Protein AF-A0A7C3LTN9-F1 (afdb_monomer)

pLDDT: mean 82.57, std 14.35, range [36.0, 95.5]

Secondary structure (DSSP, 8-state):
-PPPP--HHHHHHHHHHHHHHHHHS-EEEEEETTEEEEEEE---HHHHHHHHHHHHHHHHHHHHHGGGGGGS-HHHHHHHHHHHHHHHHHHHHHHTT-B-TTSS-TT-SSSHHHHHHHHHHHHHHHHHHHHHHTTGGGGSPTT-------

Nearest PDB structures (foldseek):
  2lk4-assembly1_A  TM=5.199E-01  e=1.407E-01  Homo sapiens
  9bif-assembly3_M  TM=3.537E-01  e=1.846E-01  Borreliella burgdorferi B31
  1g5z-assembly1_A-2  TM=3.007E-01  e=1.195E-01  Borreliella burgdorferi
  5l0h-assembly1_A  TM=4.149E-01  e=5.789E-01  Homo sapiens
  8snb-assembly1_6Q  TM=3.269E-01  e=3.487E+00  Strongylocentrotus purpuratus

Mean predicted aligned error: 7.66 Å

Sequence (150 aa):
MTTPRDVTSPLESIIERWKSVTRQTPIVRKDLPGASAEWCFSPRKEDEKTLLGLVEEWDRLEDAILPELAGILPLKQAEFREIMRIIRHKLDLNGRNRHFVGYSGKNDPDGETGRAHFLASMERTAQHFMKLSLSIDTFKPPGGTGKTSP

Foldseek 3Di:
DDDQDQCLVLLVVLLVLLLVLLVVFAWDFDQDDVRHTFIWGDGDPVSLVSLVVSLVSLVVSCVVCLVLLPQFDPVLSVVLVVLSVVLSVLSVRNNPRHTLPPQDDPPPPRCVSSSVSSSVVNVVSSVVNNVSSVCSVVRGDPPPPDPPDD

Solvent-accessible surface area (backbone atoms only — not comparable to full-atom values): 8705 Å² total; per-residue (Å²): 135,82,74,81,78,81,56,56,67,65,47,50,53,49,50,54,52,48,50,54,49,57,74,68,38,46,66,43,79,42,75,47,96,95,42,82,76,38,44,22,35,51,49,50,74,69,46,33,54,51,39,51,53,46,48,56,53,46,50,57,51,49,66,62,47,56,68,72,46,75,63,35,43,67,71,57,39,51,53,52,53,51,53,52,50,51,52,53,48,57,53,50,32,48,52,65,54,33,63,56,78,86,42,50,60,102,84,44,93,76,34,59,62,17,49,51,47,50,52,52,51,50,52,52,52,50,52,49,50,47,57,50,61,80,40,49,77,78,40,37,65,92,75,80,68,75,80,76,76,131

Organism: NCBI:txid178606

Structure (mmCIF, N/CA/C/O backbone):
data_AF-A0A7C3LTN9-F1
#
_entry.id   AF-A0A7C3LTN9-F1
#
loop_
_atom_site.group_PDB
_atom_site.id
_atom_site.type_symbol
_atom_site.label_atom_id
_atom_site.label_alt_id
_atom_site.label_comp_id
_atom_site.label_asym_id
_atom_site.label_entity_id
_atom_site.label_seq_id
_atom_site.pdbx_PDB_ins_code
_atom_site.Cartn_x
_atom_site.Cartn_y
_atom_site.Cartn_z
_atom_site.occupancy
_atom_site.B_iso_or_equiv
_atom_site.auth_seq_id
_atom_site.auth_comp_id
_atom_site.auth_asym_id
_atom_site.auth_atom_id
_atom_site.pdbx_PDB_model_num
ATOM 1 N N . MET A 1 1 ? -9.897 -7.640 29.769 1.00 36.00 1 MET A N 1
ATOM 2 C CA . MET A 1 1 ? -9.526 -6.495 28.913 1.00 36.00 1 MET A CA 1
ATOM 3 C C . MET A 1 1 ? -8.394 -6.965 28.021 1.00 36.00 1 MET A C 1
ATOM 5 O O . MET A 1 1 ? -7.362 -7.351 28.550 1.00 36.00 1 MET A O 1
ATOM 9 N N . THR A 1 2 ? -8.615 -7.063 26.714 1.00 47.53 2 THR A N 1
ATOM 10 C CA . THR A 1 2 ? -7.556 -7.344 25.736 1.00 47.53 2 THR A CA 1
ATOM 11 C C . THR A 1 2 ? -6.851 -6.034 25.418 1.00 47.53 2 THR A C 1
ATOM 13 O O . THR A 1 2 ? -7.510 -5.080 25.011 1.00 47.53 2 THR A O 1
ATOM 16 N N . THR A 1 3 ? -5.543 -5.975 25.655 1.00 52.50 3 THR A N 1
ATOM 17 C CA . THR A 1 3 ? -4.690 -4.868 25.211 1.00 52.50 3 THR A CA 1
ATOM 18 C C . THR A 1 3 ? -4.860 -4.691 23.698 1.00 52.50 3 THR A C 1
ATOM 20 O O . THR A 1 3 ? -4.871 -5.716 23.008 1.00 52.50 3 THR A O 1
ATOM 23 N N . PRO A 1 4 ? -5.000 -3.455 23.177 1.00 60.44 4 PRO A N 1
ATOM 24 C CA . PRO A 1 4 ? -4.978 -3.207 21.738 1.00 60.44 4 PRO A CA 1
ATOM 25 C C . PRO A 1 4 ? -3.761 -3.883 21.127 1.00 60.44 4 PRO A C 1
ATOM 27 O O . PRO A 1 4 ? -2.654 -3.765 21.667 1.00 60.44 4 PRO A O 1
ATOM 30 N N . ARG A 1 5 ? -3.958 -4.644 20.052 1.00 69.56 5 ARG A N 1
ATOM 31 C CA . ARG A 1 5 ? -2.834 -5.315 19.411 1.00 69.56 5 ARG A CA 1
ATOM 32 C C . ARG A 1 5 ? -1.962 -4.248 18.762 1.00 69.56 5 ARG A C 1
ATOM 34 O O . ARG A 1 5 ? -2.449 -3.409 18.010 1.00 69.56 5 ARG A O 1
ATOM 41 N N . ASP A 1 6 ? -0.668 -4.271 19.061 1.00 78.75 6 ASP A N 1
ATOM 42 C CA . ASP A 1 6 ? 0.268 -3.378 18.392 1.00 78.75 6 ASP A CA 1
ATOM 43 C C . ASP A 1 6 ? 0.469 -3.848 16.946 1.00 78.75 6 ASP A C 1
ATOM 45 O O . ASP A 1 6 ? 1.069 -4.890 16.676 1.00 78.75 6 ASP A O 1
ATOM 49 N N . VAL A 1 7 ? -0.092 -3.081 16.016 1.00 83.44 7 VAL A N 1
ATOM 50 C CA . VAL A 1 7 ? -0.018 -3.326 14.569 1.00 83.44 7 VAL A CA 1
ATOM 51 C C . VAL A 1 7 ? 1.159 -2.601 13.922 1.00 83.44 7 VAL A C 1
ATOM 53 O O . VAL A 1 7 ? 1.399 -2.785 12.730 1.00 83.44 7 VAL A O 1
ATOM 56 N N . THR A 1 8 ? 1.894 -1.792 14.692 1.00 85.00 8 THR A N 1
ATOM 57 C CA . THR A 1 8 ? 2.957 -0.910 14.201 1.00 85.00 8 THR A CA 1
ATOM 58 C C . THR A 1 8 ? 4.079 -1.726 13.575 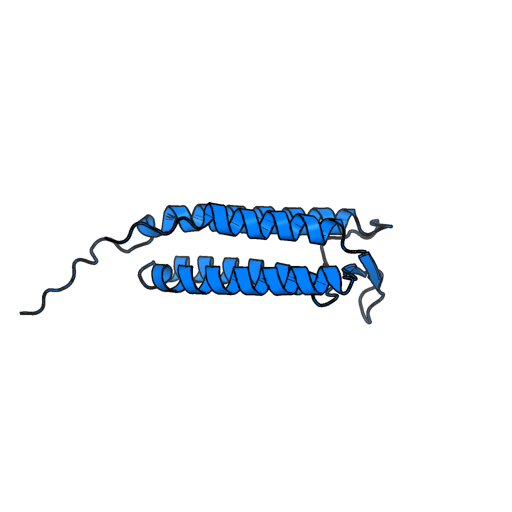1.00 85.00 8 THR A C 1
ATOM 60 O O . THR A 1 8 ? 4.331 -1.589 12.381 1.00 85.00 8 THR A O 1
ATOM 63 N N . SER A 1 9 ? 4.690 -2.652 14.323 1.00 88.69 9 SER A N 1
ATOM 64 C CA . SER A 1 9 ? 5.824 -3.432 13.807 1.00 88.69 9 SER A CA 1
ATOM 65 C C . SER A 1 9 ? 5.465 -4.337 12.615 1.00 88.69 9 SER A C 1
ATOM 67 O O . SER A 1 9 ? 6.223 -4.346 11.640 1.00 88.69 9 SER A O 1
ATOM 69 N N . PRO A 1 10 ? 4.331 -5.076 12.614 1.00 91.50 10 PRO A N 1
ATOM 70 C CA . PRO A 1 10 ? 3.906 -5.828 11.433 1.00 91.50 10 PRO A CA 1
ATOM 71 C C . PRO A 1 10 ? 3.674 -4.936 10.209 1.00 91.50 10 PRO A C 1
ATOM 73 O O . PRO A 1 10 ? 4.135 -5.270 9.117 1.00 91.50 10 PRO A O 1
ATOM 76 N N . LEU A 1 11 ? 3.007 -3.788 10.381 1.00 92.25 11 LEU A N 1
ATOM 77 C CA . LEU A 1 11 ? 2.769 -2.852 9.287 1.00 92.25 11 LEU A CA 1
ATOM 78 C C . LEU A 1 11 ? 4.085 -2.288 8.747 1.00 92.25 11 LEU A C 1
ATOM 80 O O . LEU A 1 11 ? 4.307 -2.338 7.543 1.00 92.25 11 LEU A O 1
ATOM 84 N N . GLU A 1 12 ? 4.970 -1.786 9.607 1.00 93.31 12 GLU A N 1
ATOM 85 C CA . GLU A 1 12 ? 6.277 -1.253 9.205 1.00 93.31 12 GLU A CA 1
ATOM 86 C C . GLU A 1 12 ? 7.083 -2.283 8.406 1.00 93.31 12 GLU A C 1
ATOM 88 O O . GLU A 1 12 ? 7.648 -1.946 7.366 1.00 93.31 12 GLU A O 1
ATOM 93 N N . SER A 1 13 ? 7.064 -3.552 8.827 1.00 94.56 13 SER A N 1
ATOM 94 C CA . SER A 1 13 ? 7.715 -4.641 8.093 1.00 94.56 13 SER A CA 1
ATOM 95 C C . SER A 1 13 ? 7.145 -4.817 6.680 1.00 94.56 13 SER A C 1
ATOM 97 O O . SER A 1 13 ? 7.911 -4.883 5.711 1.00 94.56 13 SER A O 1
ATOM 99 N N . ILE A 1 14 ? 5.812 -4.837 6.545 1.00 95.19 14 ILE A N 1
ATOM 100 C CA . ILE A 1 14 ? 5.130 -4.925 5.245 1.00 95.19 14 ILE A CA 1
ATOM 101 C C . ILE A 1 14 ? 5.502 -3.720 4.374 1.00 95.19 14 ILE A C 1
ATOM 103 O O . ILE A 1 14 ? 5.868 -3.896 3.211 1.00 95.19 14 ILE A O 1
ATOM 107 N N . ILE A 1 15 ? 5.453 -2.503 4.925 1.00 95.06 15 ILE A N 1
ATOM 108 C CA . ILE A 1 15 ? 5.726 -1.266 4.184 1.00 95.06 15 ILE A CA 1
ATOM 109 C C . ILE A 1 15 ? 7.183 -1.186 3.732 1.00 95.06 15 ILE A C 1
ATOM 111 O O . ILE A 1 15 ? 7.427 -0.861 2.572 1.00 95.06 15 ILE A O 1
ATOM 115 N N . GLU A 1 16 ? 8.158 -1.500 4.584 1.00 95.50 16 GLU A N 1
ATOM 116 C CA . GLU A 1 16 ? 9.575 -1.432 4.208 1.00 95.50 16 GLU A CA 1
ATOM 117 C C . GLU A 1 16 ? 9.939 -2.481 3.154 1.00 95.50 16 GLU A C 1
ATOM 119 O O . GLU A 1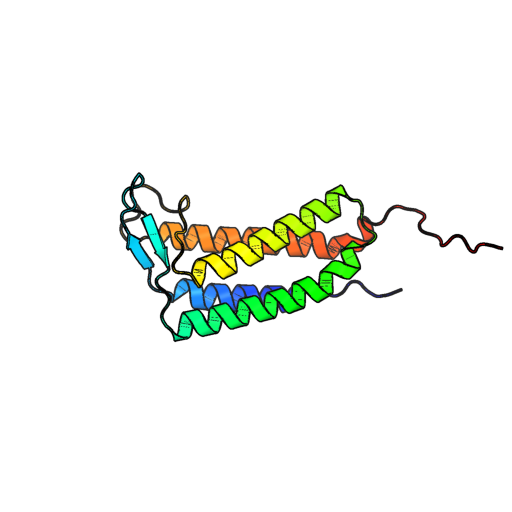 16 ? 10.628 -2.178 2.173 1.00 95.50 16 GLU A O 1
ATOM 124 N N . ARG A 1 17 ? 9.402 -3.701 3.272 1.00 95.31 17 ARG A N 1
ATOM 125 C CA . ARG A 1 17 ? 9.576 -4.730 2.237 1.00 95.31 17 ARG A CA 1
ATOM 126 C C . ARG A 1 17 ? 8.890 -4.346 0.934 1.00 95.31 17 ARG A C 1
ATOM 128 O O . ARG A 1 17 ? 9.498 -4.481 -0.128 1.00 95.31 17 ARG A O 1
ATOM 135 N N . TRP A 1 18 ? 7.669 -3.818 1.006 1.00 94.94 18 TRP A N 1
ATOM 136 C CA . TRP A 1 18 ? 6.958 -3.298 -0.157 1.00 94.94 18 TRP A CA 1
ATOM 137 C C . TRP A 1 18 ? 7.735 -2.160 -0.828 1.00 94.94 18 TRP A C 1
ATOM 139 O O . TRP A 1 18 ? 7.918 -2.178 -2.044 1.00 94.94 18 TRP A O 1
ATOM 149 N N . LYS A 1 19 ? 8.269 -1.199 -0.066 1.00 94.81 19 LYS A N 1
ATOM 150 C CA . LYS A 1 19 ? 9.110 -0.110 -0.591 1.00 94.81 19 LYS A CA 1
ATOM 151 C C . LYS A 1 19 ? 10.336 -0.658 -1.308 1.00 94.81 19 LYS A C 1
ATOM 153 O O . LYS A 1 19 ? 10.645 -0.194 -2.403 1.00 94.81 19 LYS A O 1
ATOM 158 N N . SER A 1 20 ? 11.013 -1.635 -0.706 1.00 95.38 20 SER A N 1
ATOM 159 C CA . SER A 1 20 ? 12.199 -2.269 -1.284 1.00 95.38 20 SER A CA 1
ATOM 160 C C . SER A 1 20 ? 11.897 -2.883 -2.653 1.00 95.38 20 SER A C 1
ATOM 162 O O . SER A 1 20 ? 12.526 -2.501 -3.642 1.00 95.38 20 SER A O 1
ATOM 164 N N . VAL A 1 21 ? 10.868 -3.738 -2.749 1.00 93.69 21 VAL A N 1
ATOM 165 C CA . VAL A 1 21 ? 10.486 -4.351 -4.034 1.00 93.69 21 VAL A CA 1
ATOM 166 C C . VAL A 1 21 ? 9.989 -3.302 -5.031 1.00 93.69 21 VAL A C 1
ATOM 168 O O . VAL A 1 21 ? 10.395 -3.323 -6.187 1.00 93.69 21 VAL A O 1
ATOM 171 N N . THR A 1 22 ? 9.201 -2.313 -4.596 1.00 91.69 22 THR A N 1
ATOM 172 C CA . THR A 1 22 ? 8.684 -1.239 -5.467 1.00 91.69 22 THR A CA 1
ATOM 173 C C . THR A 1 22 ? 9.805 -0.404 -6.081 1.00 91.69 22 THR A C 1
ATOM 175 O O . THR A 1 22 ? 9.732 -0.042 -7.251 1.00 91.69 22 THR A O 1
ATOM 178 N N . ARG A 1 23 ? 10.853 -0.088 -5.309 1.00 92.94 23 ARG A N 1
ATOM 179 C CA . ARG A 1 23 ? 12.005 0.689 -5.794 1.00 92.94 23 ARG A CA 1
ATOM 180 C C . ARG A 1 23 ? 12.80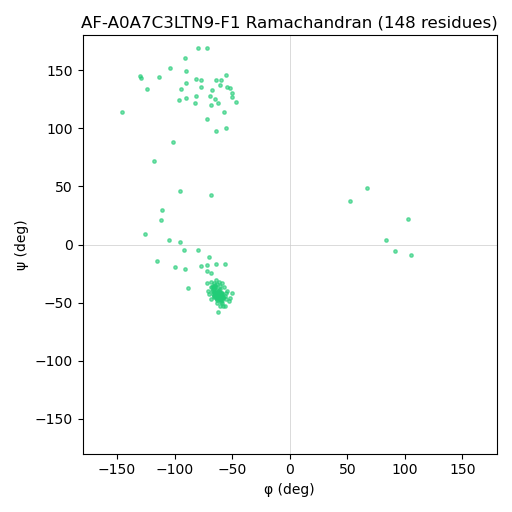4 -0.059 -6.854 1.00 92.94 23 ARG A C 1
ATOM 182 O O . ARG A 1 23 ? 13.357 0.587 -7.734 1.00 92.94 23 ARG A O 1
ATOM 189 N N . GLN A 1 24 ? 12.869 -1.383 -6.750 1.00 91.50 24 GLN A N 1
ATOM 190 C CA . GLN A 1 24 ? 13.624 -2.244 -7.663 1.00 91.50 24 GLN A CA 1
ATOM 191 C C . GLN A 1 24 ? 12.791 -2.734 -8.849 1.00 91.50 24 GLN A C 1
ATOM 193 O O . GLN A 1 24 ? 13.356 -3.126 -9.868 1.00 91.50 24 GLN A O 1
ATOM 198 N N . THR A 1 25 ? 11.465 -2.721 -8.715 1.00 91.06 25 THR A N 1
ATOM 199 C CA . THR A 1 25 ? 10.544 -3.138 -9.768 1.00 91.06 25 THR A CA 1
ATOM 200 C C . THR A 1 25 ? 10.725 -2.220 -10.977 1.00 91.06 25 THR A C 1
ATOM 202 O O . THR A 1 25 ? 10.545 -1.005 -10.840 1.00 91.06 25 THR A O 1
ATOM 205 N N . PRO A 1 26 ? 11.057 -2.769 -12.159 1.00 89.38 26 PRO A N 1
ATOM 206 C CA . PRO A 1 26 ? 11.156 -1.979 -13.375 1.00 89.38 26 PRO A CA 1
ATOM 207 C C . PRO A 1 26 ? 9.858 -1.228 -13.644 1.00 89.38 26 PRO A C 1
ATOM 209 O O . PRO A 1 26 ? 8.768 -1.743 -13.385 1.00 89.38 26 PRO A O 1
ATOM 212 N N . ILE A 1 27 ? 9.965 -0.034 -14.216 1.00 88.00 27 ILE A N 1
ATOM 213 C CA . ILE A 1 27 ? 8.807 0.687 -14.735 1.00 88.00 27 ILE A CA 1
ATOM 214 C C . ILE A 1 27 ? 8.895 0.801 -16.244 1.00 88.00 27 ILE A C 1
ATOM 216 O O . ILE A 1 27 ? 9.973 0.920 -16.822 1.00 88.00 27 ILE A O 1
ATOM 220 N N . VAL A 1 28 ? 7.736 0.719 -16.881 1.00 86.12 28 VAL A N 1
ATOM 221 C CA . VAL A 1 28 ? 7.602 0.790 -18.332 1.00 86.12 28 VAL A CA 1
ATOM 222 C C . VAL A 1 28 ? 6.532 1.801 -18.685 1.00 86.12 28 VAL A C 1
ATOM 224 O O . VAL A 1 28 ? 5.522 1.933 -17.988 1.00 86.12 28 VAL A O 1
ATOM 227 N N . ARG A 1 29 ? 6.753 2.502 -19.792 1.00 83.38 29 ARG A N 1
ATOM 228 C CA . ARG A 1 29 ? 5.748 3.373 -20.383 1.00 83.38 29 ARG A CA 1
ATOM 229 C C . ARG A 1 29 ? 4.795 2.532 -21.220 1.00 83.38 29 ARG A C 1
ATOM 231 O O . ARG A 1 29 ? 5.237 1.771 -22.081 1.00 83.38 29 ARG A O 1
ATOM 238 N N . LYS A 1 30 ? 3.499 2.675 -20.974 1.00 78.06 30 LYS A N 1
ATOM 239 C CA . LYS A 1 30 ? 2.431 2.087 -21.780 1.00 78.06 30 LYS A CA 1
ATOM 240 C C . LYS A 1 30 ? 1.501 3.189 -22.255 1.00 78.06 30 LYS A C 1
ATOM 242 O O . LYS A 1 30 ? 1.080 4.042 -21.479 1.00 78.06 30 LYS A O 1
ATOM 247 N N . ASP A 1 31 ? 1.165 3.144 -23.534 1.00 73.06 31 ASP A N 1
ATOM 248 C CA . ASP A 1 31 ? 0.112 3.984 -24.085 1.00 73.06 31 ASP A CA 1
ATOM 249 C C . ASP A 1 31 ? -1.218 3.236 -23.971 1.00 73.06 31 ASP A C 1
ATOM 251 O O . ASP A 1 31 ? -1.331 2.086 -24.407 1.00 73.06 31 ASP A O 1
ATOM 255 N N . LEU A 1 32 ? -2.218 3.871 -23.355 1.00 64.44 32 LEU A N 1
ATOM 256 C CA . LEU A 1 32 ? -3.570 3.332 -23.268 1.00 64.44 32 LEU A CA 1
ATOM 257 C C . LEU A 1 32 ? -4.520 4.041 -24.236 1.00 64.44 32 LEU A C 1
ATOM 259 O O . LEU A 1 32 ? -4.370 5.235 -24.512 1.00 64.44 32 LEU A O 1
ATOM 263 N N . PRO A 1 33 ? -5.579 3.349 -24.695 1.00 66.00 33 PRO A N 1
ATOM 264 C CA . PRO A 1 33 ? -6.694 4.005 -25.362 1.00 66.00 33 PRO A CA 1
ATOM 265 C C . PRO A 1 33 ? -7.309 5.076 -24.445 1.00 66.00 33 PRO A C 1
ATOM 267 O O . PRO A 1 33 ? -7.866 4.759 -23.398 1.00 66.00 33 PRO A O 1
ATOM 270 N N . GLY A 1 34 ? -7.200 6.348 -24.834 1.00 69.62 34 GLY A N 1
ATOM 271 C CA . GLY A 1 34 ? -7.738 7.485 -24.074 1.00 69.62 34 GLY A CA 1
ATOM 272 C C . GLY A 1 34 ? -6.773 8.134 -23.074 1.00 69.62 34 GLY A C 1
ATOM 273 O O . GLY A 1 34 ? -7.112 9.186 -22.535 1.00 69.62 34 GLY A O 1
ATOM 274 N N . ALA A 1 35 ? -5.571 7.583 -22.871 1.00 62.84 35 ALA A N 1
ATOM 275 C CA . ALA A 1 35 ? -4.533 8.187 -22.038 1.00 62.84 35 ALA A CA 1
ATOM 276 C C . ALA A 1 35 ? -3.131 7.898 -22.601 1.00 62.84 35 ALA A C 1
ATOM 278 O O . ALA A 1 35 ? -2.668 6.759 -22.650 1.00 62.84 35 ALA A O 1
ATOM 279 N N . SER A 1 36 ? -2.444 8.948 -23.053 1.00 61.19 36 SER A N 1
ATOM 280 C CA . SER A 1 36 ? -1.072 8.841 -23.559 1.00 61.19 36 SER A CA 1
ATOM 281 C C . SER A 1 36 ? -0.061 8.833 -22.412 1.00 61.19 36 SER A C 1
ATOM 283 O O . SER A 1 36 ? -0.193 9.660 -21.508 1.00 61.19 36 SER A O 1
ATOM 285 N N . ALA A 1 37 ? 1.007 8.036 -22.536 1.00 66.56 37 ALA A N 1
ATOM 286 C CA . ALA A 1 37 ? 2.199 8.104 -21.685 1.00 66.56 37 ALA A CA 1
ATOM 287 C C . ALA A 1 37 ? 2.017 7.708 -20.207 1.00 66.56 37 ALA A C 1
ATOM 289 O O . ALA A 1 37 ? 2.474 8.425 -19.317 1.00 66.56 37 ALA A O 1
ATOM 290 N N . GLU A 1 38 ? 1.387 6.568 -19.927 1.00 75.88 38 GLU A N 1
ATOM 291 C CA . GLU A 1 38 ? 1.218 6.105 -18.548 1.00 75.88 38 GLU A CA 1
ATOM 292 C C . GLU A 1 38 ? 2.380 5.220 -18.088 1.00 75.88 38 GLU A C 1
ATOM 294 O O . GLU A 1 38 ? 2.869 4.358 -18.821 1.00 75.88 38 GLU A O 1
ATOM 299 N N . TRP A 1 39 ? 2.816 5.417 -16.845 1.00 81.56 39 TRP A N 1
ATOM 300 C CA . TRP A 1 39 ? 3.861 4.608 -16.228 1.00 81.56 39 TRP A CA 1
ATOM 301 C C . TRP A 1 39 ? 3.269 3.467 -15.408 1.00 81.56 39 TRP A C 1
ATOM 303 O O . TRP A 1 39 ? 2.332 3.636 -14.619 1.00 81.56 39 TRP A O 1
ATOM 313 N N . CYS A 1 40 ? 3.838 2.285 -15.611 1.00 85.00 40 CYS A N 1
ATOM 314 C CA . CYS A 1 40 ? 3.367 1.040 -15.023 1.00 85.00 40 CYS A CA 1
ATOM 315 C C . CYS A 1 40 ? 4.523 0.322 -14.354 1.00 85.00 40 CYS A C 1
ATOM 317 O O . CYS A 1 40 ? 5.624 0.285 -14.904 1.00 85.00 40 CYS A O 1
ATOM 319 N N . PHE A 1 41 ? 4.257 -0.320 -13.221 1.00 87.62 41 PHE A N 1
ATOM 320 C CA . PHE A 1 41 ? 5.176 -1.322 -12.696 1.00 87.62 41 PHE A CA 1
ATOM 321 C C . PHE A 1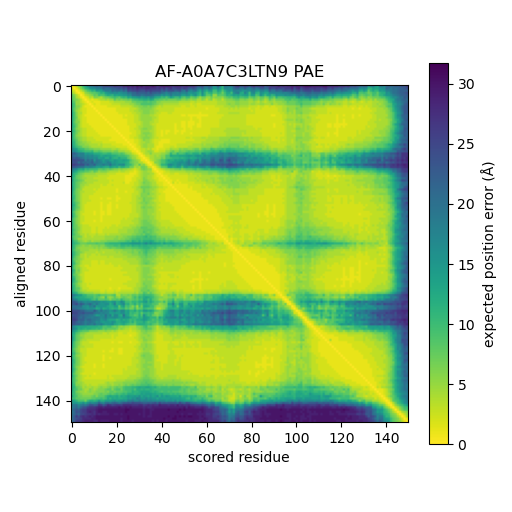 41 ? 5.199 -2.530 -13.630 1.00 87.62 41 PHE A C 1
ATOM 323 O O . PHE A 1 41 ? 4.153 -3.028 -14.024 1.00 87.62 41 PHE A O 1
ATOM 330 N N . SER A 1 42 ? 6.384 -3.018 -13.965 1.00 88.56 42 SER A N 1
ATOM 331 C CA . SER A 1 42 ? 6.601 -4.243 -14.728 1.00 88.56 42 SER A CA 1
ATOM 332 C C . SER A 1 42 ? 7.375 -5.234 -13.856 1.00 88.56 42 SER A C 1
ATOM 334 O O . SER A 1 42 ? 8.571 -5.435 -14.086 1.00 88.56 42 SER A O 1
ATOM 336 N N . PRO A 1 43 ? 6.726 -5.809 -12.826 1.00 89.81 43 PRO A N 1
ATOM 337 C CA . PRO A 1 43 ? 7.379 -6.725 -11.900 1.00 89.81 43 PRO A CA 1
ATOM 338 C C . PRO A 1 43 ? 7.934 -7.945 -12.635 1.00 89.81 43 PRO A C 1
ATOM 340 O O . PRO A 1 43 ? 7.335 -8.465 -13.576 1.00 89.81 43 PRO A O 1
ATOM 343 N N . ARG A 1 44 ? 9.107 -8.398 -12.199 1.00 91.62 44 ARG A N 1
ATOM 344 C CA . ARG A 1 44 ? 9.668 -9.694 -12.587 1.00 91.62 44 ARG A CA 1
ATOM 345 C C . ARG A 1 44 ? 9.004 -10.789 -11.751 1.00 91.62 44 ARG A C 1
ATOM 347 O O . ARG A 1 44 ? 8.358 -10.500 -10.745 1.00 91.62 44 ARG A O 1
ATOM 354 N N . LYS A 1 45 ? 9.204 -12.060 -12.103 1.00 90.62 45 LYS A N 1
ATOM 355 C CA . LYS A 1 45 ? 8.591 -13.191 -11.374 1.00 90.62 45 LYS A CA 1
ATOM 356 C C . LYS A 1 45 ? 8.947 -13.202 -9.882 1.00 90.62 45 LYS A C 1
ATOM 358 O O . LYS A 1 45 ? 8.127 -13.568 -9.043 1.00 90.62 45 LYS A O 1
ATOM 363 N N . GLU A 1 46 ? 10.170 -12.812 -9.538 1.00 91.50 46 GLU A N 1
ATOM 364 C CA . GLU A 1 46 ? 10.626 -12.679 -8.155 1.00 91.50 46 GLU A CA 1
ATOM 365 C C . GLU A 1 46 ? 9.944 -11.523 -7.407 1.00 91.50 46 GLU A C 1
ATOM 367 O O . GLU A 1 46 ? 9.611 -11.667 -6.225 1.00 91.50 46 GLU A O 1
ATOM 372 N N . ASP A 1 47 ? 9.677 -10.413 -8.100 1.00 91.25 47 ASP A N 1
ATOM 373 C CA . ASP A 1 47 ? 8.955 -9.269 -7.547 1.00 91.25 47 ASP A CA 1
ATOM 374 C C . ASP A 1 47 ? 7.493 -9.668 -7.303 1.00 91.25 47 ASP A C 1
ATOM 376 O O . ASP A 1 47 ? 6.982 -9.476 -6.203 1.00 91.25 47 ASP A O 1
ATOM 380 N N . GLU A 1 48 ? 6.844 -10.312 -8.282 1.00 91.38 48 GLU A N 1
ATOM 381 C CA . GLU A 1 48 ? 5.470 -10.828 -8.179 1.00 91.38 48 GLU A CA 1
ATOM 382 C C . GLU A 1 48 ? 5.305 -11.780 -6.991 1.00 91.38 48 GLU A C 1
ATOM 384 O O . GLU A 1 48 ? 4.377 -11.625 -6.197 1.00 91.38 48 GLU A O 1
ATOM 389 N N . LYS A 1 49 ? 6.231 -12.733 -6.820 1.00 91.56 49 LYS A N 1
ATOM 390 C CA . LYS A 1 49 ? 6.220 -13.661 -5.681 1.00 91.56 49 LYS A CA 1
ATOM 391 C C . LYS A 1 49 ? 6.338 -12.922 -4.348 1.00 91.56 49 LYS A C 1
ATOM 393 O O . LYS A 1 49 ? 5.642 -13.256 -3.392 1.00 91.56 49 LYS A O 1
ATOM 398 N N . THR A 1 50 ? 7.219 -11.926 -4.281 1.00 92.69 50 THR A N 1
ATOM 399 C CA . THR A 1 50 ? 7.407 -11.111 -3.074 1.00 92.69 50 THR A CA 1
ATOM 400 C C . THR A 1 50 ? 6.148 -10.308 -2.758 1.00 92.69 50 THR A C 1
ATOM 402 O O . THR A 1 50 ? 5.705 -10.282 -1.613 1.00 92.69 50 THR A O 1
ATOM 405 N N . LEU A 1 51 ? 5.547 -9.690 -3.775 1.00 92.31 51 LEU A N 1
ATOM 406 C CA . LEU A 1 51 ? 4.325 -8.898 -3.660 1.00 92.31 51 LEU A CA 1
ATOM 407 C C . LEU A 1 51 ? 3.129 -9.754 -3.238 1.00 92.31 51 LEU A C 1
ATOM 409 O O . LEU A 1 51 ? 2.366 -9.327 -2.377 1.00 92.31 51 LEU A O 1
ATOM 413 N N . LEU A 1 52 ? 3.006 -10.975 -3.763 1.00 92.75 52 LEU A N 1
ATOM 414 C CA . LEU A 1 52 ? 1.985 -11.927 -3.327 1.00 92.75 52 LEU A CA 1
ATOM 415 C C . LEU A 1 52 ? 2.131 -12.257 -1.835 1.00 92.75 52 LEU A C 1
ATOM 417 O O . LEU A 1 52 ? 1.159 -12.162 -1.093 1.00 92.75 52 LEU A O 1
ATOM 421 N N . GLY A 1 53 ? 3.353 -12.554 -1.379 1.00 93.81 53 GLY A N 1
ATOM 422 C CA . GLY A 1 53 ? 3.614 -12.806 0.041 1.00 93.81 53 GLY A CA 1
ATOM 423 C C . GLY A 1 53 ? 3.277 -11.606 0.936 1.00 93.81 53 GLY A C 1
ATOM 424 O O . GLY A 1 53 ? 2.761 -11.782 2.036 1.00 93.81 53 GLY A O 1
ATOM 425 N N . LEU A 1 54 ? 3.501 -10.377 0.458 1.00 95.06 54 LEU A N 1
ATOM 426 C CA . LEU A 1 54 ? 3.111 -9.161 1.182 1.00 95.06 54 LEU A CA 1
ATOM 427 C C . LEU A 1 54 ? 1.590 -8.995 1.277 1.00 95.06 54 LEU A C 1
ATOM 429 O O . LEU A 1 54 ? 1.103 -8.548 2.312 1.00 95.06 54 LEU A O 1
ATOM 433 N N . VAL A 1 55 ? 0.838 -9.370 0.237 1.00 94.25 55 VAL A N 1
ATOM 434 C CA . VAL A 1 55 ? -0.633 -9.386 0.289 1.00 94.25 55 VAL A CA 1
ATOM 435 C C . VAL A 1 55 ? -1.124 -10.427 1.299 1.00 94.25 55 VAL A C 1
ATOM 437 O O . VAL A 1 55 ? -1.989 -10.119 2.105 1.00 94.25 55 VAL A O 1
ATOM 440 N N . GLU A 1 56 ? -0.531 -11.619 1.348 1.00 94.88 56 GLU A N 1
ATOM 441 C CA . GLU A 1 56 ? -0.887 -12.641 2.349 1.00 94.88 56 GLU A CA 1
ATOM 442 C C . GLU A 1 56 ? -0.553 -12.214 3.793 1.00 94.88 56 GLU A C 1
ATOM 444 O O . GLU A 1 56 ? -1.260 -12.542 4.748 1.00 94.88 56 GLU A O 1
ATOM 449 N N . GLU A 1 57 ? 0.557 -11.502 3.996 1.00 95.38 57 GLU A N 1
ATOM 450 C CA . GLU A 1 57 ? 0.894 -10.894 5.289 1.00 95.38 57 GLU A CA 1
ATOM 451 C C . GLU A 1 57 ? -0.088 -9.787 5.675 1.00 95.38 57 GLU A C 1
ATOM 453 O O . GLU A 1 57 ? -0.514 -9.727 6.829 1.00 95.38 57 GLU A O 1
ATOM 458 N N . TRP A 1 58 ? -0.485 -8.962 4.707 1.00 95.38 58 TRP A N 1
ATOM 459 C CA . TRP A 1 58 ? -1.514 -7.951 4.896 1.00 95.38 58 TRP A CA 1
ATOM 460 C C . TRP A 1 58 ? -2.867 -8.567 5.264 1.00 95.38 58 TRP A C 1
ATOM 462 O O . TRP A 1 58 ? -3.490 -8.110 6.215 1.00 95.38 58 TRP A O 1
ATOM 472 N N . ASP A 1 59 ? -3.285 -9.637 4.588 1.00 94.94 59 ASP A N 1
ATOM 473 C CA . ASP A 1 59 ? -4.556 -10.322 4.850 1.00 94.94 59 ASP A CA 1
ATOM 474 C C . ASP A 1 59 ? -4.613 -10.858 6.285 1.00 94.94 59 ASP A C 1
ATOM 476 O O . ASP A 1 59 ? -5.595 -10.657 6.995 1.00 94.94 59 ASP A O 1
ATOM 480 N N . ARG A 1 60 ? -3.508 -11.437 6.774 1.00 94.06 60 ARG A N 1
ATOM 481 C CA . ARG A 1 60 ? -3.393 -11.875 8.176 1.00 94.06 60 ARG A CA 1
ATOM 482 C C . ARG A 1 60 ? -3.463 -10.717 9.170 1.00 94.06 60 ARG A C 1
ATOM 484 O O . ARG A 1 60 ? -3.998 -10.886 10.267 1.00 94.06 60 ARG A O 1
ATOM 491 N N . LEU A 1 61 ? -2.896 -9.563 8.820 1.00 92.88 61 LEU A N 1
ATOM 492 C CA . LEU A 1 61 ? -2.970 -8.362 9.649 1.00 92.8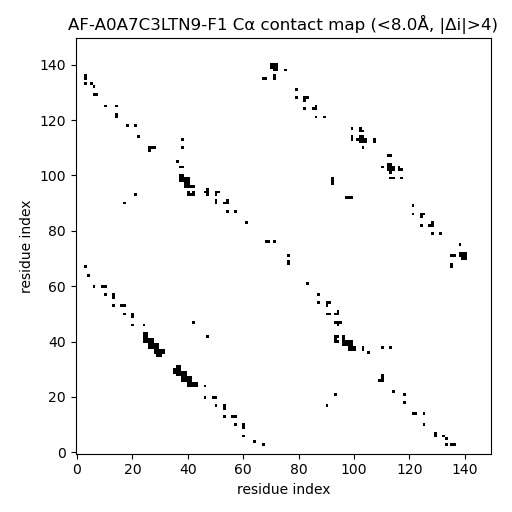8 61 LEU A CA 1
ATOM 493 C C . LEU A 1 61 ? -4.396 -7.789 9.660 1.00 92.88 61 LEU A C 1
ATOM 495 O O . LEU A 1 61 ? -4.900 -7.433 10.721 1.00 92.88 61 LEU A O 1
ATOM 499 N N . GLU A 1 62 ? -5.062 -7.750 8.508 1.00 92.94 62 GLU A N 1
ATOM 500 C CA . GLU A 1 62 ? -6.455 -7.322 8.367 1.00 92.94 62 GLU A CA 1
ATOM 501 C C . GLU A 1 62 ? -7.390 -8.213 9.202 1.00 92.94 62 GLU A C 1
ATOM 503 O O . GLU A 1 62 ? -8.130 -7.700 10.044 1.00 92.94 62 GLU A O 1
ATOM 508 N N . ASP A 1 63 ? -7.277 -9.538 9.082 1.00 91.88 63 ASP A N 1
ATOM 509 C CA . ASP A 1 63 ? -8.049 -10.508 9.872 1.00 91.88 63 ASP A CA 1
ATOM 510 C C . ASP A 1 63 ? -7.834 -10.354 11.385 1.00 91.88 63 ASP A C 1
ATOM 512 O O . ASP A 1 63 ? -8.751 -10.573 12.181 1.00 91.88 63 ASP A O 1
ATOM 516 N N . ALA A 1 64 ? -6.631 -9.950 11.801 1.00 88.69 64 ALA A N 1
ATOM 517 C CA . ALA A 1 64 ? -6.327 -9.681 13.201 1.00 88.69 64 ALA A CA 1
ATOM 518 C C . ALA A 1 64 ? -6.982 -8.392 13.723 1.00 88.69 64 ALA A C 1
ATOM 520 O O . ALA A 1 64 ? -7.341 -8.336 14.898 1.00 88.69 64 ALA A O 1
ATOM 521 N N . ILE A 1 65 ? -7.133 -7.370 12.876 1.00 87.88 65 ILE A N 1
ATOM 522 C CA . ILE A 1 65 ? -7.615 -6.034 13.260 1.00 87.88 65 ILE A CA 1
ATOM 523 C C . ILE A 1 65 ? -9.136 -5.941 13.184 1.00 87.88 65 ILE A C 1
ATOM 525 O O . ILE A 1 65 ? -9.762 -5.301 14.030 1.00 87.88 65 ILE A O 1
ATOM 529 N N . LEU A 1 66 ? -9.754 -6.585 12.192 1.00 88.94 66 LEU A N 1
ATOM 530 C CA . LEU A 1 66 ? -11.197 -6.517 11.951 1.00 88.94 66 LEU A CA 1
ATOM 531 C C . LEU A 1 66 ? -12.064 -6.791 13.200 1.00 88.94 66 LEU A C 1
ATOM 533 O O . LEU A 1 66 ? -13.028 -6.042 13.401 1.00 88.94 66 LEU A O 1
ATOM 537 N N . PRO A 1 67 ? -11.750 -7.778 14.066 1.00 88.44 67 PRO A N 1
ATOM 538 C CA . PRO A 1 67 ? -12.493 -8.003 15.305 1.00 88.44 67 PRO A CA 1
ATOM 539 C C . PRO A 1 67 ? -12.420 -6.831 16.294 1.00 88.44 67 PRO A C 1
ATOM 541 O O . PRO A 1 67 ? -13.403 -6.545 16.976 1.00 88.44 67 PRO A O 1
ATOM 544 N N . GLU A 1 68 ? -11.296 -6.111 16.359 1.00 85.56 68 GLU A N 1
ATOM 545 C CA . GLU A 1 68 ? -11.119 -4.961 17.262 1.00 85.56 68 GLU A CA 1
ATOM 546 C C . GLU A 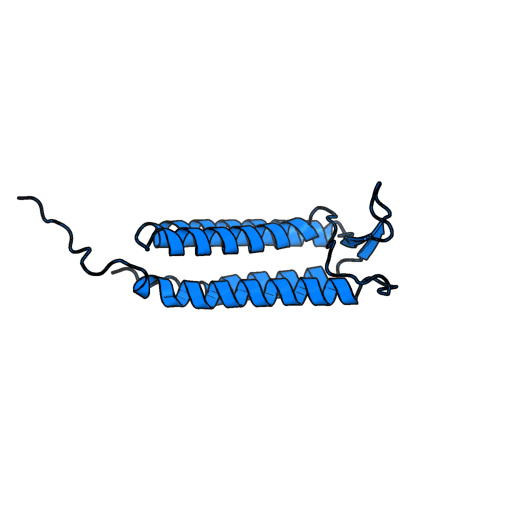1 68 ? -12.006 -3.774 16.857 1.00 85.56 68 GLU A C 1
ATOM 548 O O . GLU A 1 68 ? -12.421 -2.971 17.697 1.00 85.56 68 GLU A O 1
ATOM 553 N N . LEU A 1 69 ? -12.383 -3.712 15.577 1.00 86.31 69 LEU A N 1
ATOM 554 C CA . LEU A 1 69 ? -13.285 -2.697 15.041 1.00 86.31 69 LEU A CA 1
ATOM 555 C C . LEU A 1 69 ? -14.769 -2.991 15.324 1.00 86.31 69 LEU A C 1
ATOM 557 O O . LEU A 1 69 ? -15.618 -2.174 14.971 1.00 86.31 69 LEU A O 1
ATOM 561 N N . ALA A 1 70 ? -15.130 -4.138 15.911 1.00 83.69 70 ALA A N 1
ATOM 562 C CA . ALA A 1 70 ? -16.532 -4.531 16.106 1.00 83.69 70 ALA A CA 1
ATOM 563 C C . ALA A 1 70 ? -17.286 -3.685 17.157 1.00 83.69 70 ALA A C 1
ATOM 565 O O . ALA A 1 70 ? -18.508 -3.768 17.245 1.00 83.69 70 ALA A O 1
ATOM 566 N N . GLY A 1 71 ? -16.580 -2.857 17.936 1.00 80.56 71 GLY A N 1
ATOM 567 C CA . GLY A 1 71 ? -17.160 -2.032 19.004 1.00 80.56 71 GLY A CA 1
ATOM 568 C C . GLY A 1 71 ? -16.853 -0.537 18.916 1.00 80.56 71 GLY A C 1
ATOM 569 O O . GLY A 1 71 ? -17.131 0.184 19.873 1.00 80.56 71 GLY A O 1
ATOM 570 N N . ILE A 1 72 ? -16.257 -0.064 17.819 1.00 88.00 72 ILE A N 1
ATOM 571 C CA . ILE A 1 72 ? -15.955 1.363 17.629 1.00 88.00 72 ILE A CA 1
ATOM 572 C C . ILE A 1 72 ? -17.108 2.091 16.930 1.00 88.00 72 ILE A C 1
ATOM 574 O O . ILE A 1 72 ? -17.945 1.475 16.271 1.00 88.00 72 ILE A O 1
ATOM 578 N N . LEU A 1 73 ? -17.141 3.421 17.052 1.00 88.00 73 LEU A N 1
ATOM 579 C CA . LEU A 1 73 ? -18.126 4.267 16.373 1.00 88.00 73 LEU A CA 1
ATOM 580 C C . LEU A 1 73 ? -18.183 3.967 14.855 1.00 88.00 73 LEU A C 1
ATOM 582 O O . LEU A 1 73 ? -17.126 3.925 14.216 1.00 88.00 73 LEU A O 1
ATOM 586 N N . PRO A 1 74 ? -19.380 3.844 14.240 1.00 89.31 74 PRO A N 1
ATOM 587 C CA . PRO A 1 74 ? -19.523 3.414 12.843 1.00 89.31 74 PRO A CA 1
ATOM 588 C C . PRO A 1 74 ? -18.718 4.236 11.830 1.00 89.31 74 PRO A C 1
ATOM 590 O O . PRO A 1 74 ? -18.103 3.681 10.923 1.00 89.31 74 PRO A O 1
ATOM 593 N N . LEU A 1 75 ? -18.663 5.560 12.005 1.00 89.38 75 LEU A N 1
ATOM 594 C CA . LEU A 1 75 ? -17.887 6.436 11.123 1.00 89.38 75 LEU A CA 1
ATOM 595 C C . LEU A 1 75 ? -16.387 6.117 11.179 1.00 89.38 75 LEU A C 1
ATOM 597 O O . LEU A 1 75 ? -15.715 6.098 10.151 1.00 89.38 75 LEU A O 1
ATOM 601 N N . LYS A 1 76 ? -15.870 5.825 12.376 1.00 89.06 76 LYS A N 1
ATOM 602 C CA . LYS A 1 76 ? -14.469 5.442 12.560 1.00 89.06 76 LYS A CA 1
ATOM 603 C C . LYS A 1 76 ? -14.208 4.056 11.997 1.00 89.06 76 LYS A C 1
ATOM 605 O O . LYS A 1 76 ? -13.216 3.869 11.306 1.00 89.06 76 LYS A O 1
ATOM 610 N N . GLN A 1 77 ? -15.134 3.120 12.181 1.00 90.88 77 GLN A N 1
ATOM 611 C CA . GLN A 1 77 ? -15.057 1.810 11.539 1.00 90.88 77 GLN A CA 1
ATOM 612 C C . GLN A 1 77 ? -14.956 1.909 10.012 1.00 90.88 77 GLN A C 1
ATOM 614 O O . GLN A 1 77 ? -14.131 1.221 9.411 1.00 90.88 77 GLN A O 1
ATOM 619 N N . ALA A 1 78 ? -15.759 2.773 9.389 1.00 91.38 78 ALA A N 1
ATOM 620 C CA . ALA A 1 78 ? -15.699 3.010 7.950 1.00 91.38 78 ALA A CA 1
ATOM 621 C C . ALA A 1 78 ? -14.350 3.615 7.523 1.00 91.38 78 ALA A C 1
ATOM 623 O O . ALA A 1 78 ? -13.755 3.138 6.560 1.00 91.38 78 ALA A O 1
ATOM 624 N N . GLU A 1 79 ? -13.836 4.600 8.269 1.00 92.75 79 GLU A N 1
ATOM 625 C CA . GLU A 1 79 ? -12.520 5.209 8.022 1.00 92.75 79 GLU A CA 1
ATOM 626 C C . GLU A 1 79 ? -11.389 4.164 8.063 1.00 92.75 79 GLU A C 1
ATOM 628 O O . GLU A 1 79 ? -10.569 4.098 7.148 1.00 92.75 79 GLU A O 1
ATOM 633 N N . PHE A 1 80 ? -11.386 3.288 9.074 1.00 92.69 80 PHE A N 1
ATOM 634 C CA . PHE A 1 80 ? -10.424 2.187 9.183 1.00 92.69 80 PHE A CA 1
ATOM 635 C C . PHE A 1 80 ? -10.478 1.243 7.985 1.00 92.69 80 PHE A C 1
ATOM 637 O O . PHE A 1 80 ? -9.448 0.941 7.383 1.00 92.69 80 PHE A O 1
ATOM 644 N N . ARG A 1 81 ? -11.682 0.777 7.635 1.00 93.31 81 ARG A N 1
ATOM 645 C CA . ARG A 1 81 ? -11.886 -0.146 6.511 1.00 93.31 81 ARG A CA 1
ATOM 646 C C . ARG A 1 81 ? -11.441 0.467 5.193 1.00 93.31 81 ARG A C 1
ATOM 648 O O . ARG A 1 81 ? -10.833 -0.222 4.381 1.00 93.31 81 ARG A O 1
ATOM 655 N N . GLU A 1 82 ? -11.691 1.756 4.998 1.00 95.38 82 GLU A N 1
ATOM 656 C CA . GLU A 1 82 ? -11.274 2.449 3.785 1.00 95.38 82 GLU A CA 1
ATOM 657 C C . GLU A 1 82 ? -9.749 2.555 3.682 1.00 95.38 82 GLU A C 1
ATOM 659 O O . GLU A 1 82 ? -9.176 2.281 2.629 1.00 95.38 82 GLU A O 1
ATOM 664 N N . ILE A 1 83 ? -9.063 2.867 4.781 1.00 94.94 83 ILE A N 1
ATOM 665 C CA . ILE A 1 83 ? -7.596 2.915 4.792 1.00 94.94 83 ILE A CA 1
ATOM 666 C C . ILE A 1 83 ? -6.994 1.530 4.553 1.00 94.94 83 ILE A C 1
ATOM 668 O O . ILE A 1 83 ? -6.063 1.408 3.753 1.00 94.94 83 ILE A O 1
ATOM 672 N N . MET A 1 84 ? -7.553 0.485 5.173 1.00 94.50 84 MET A N 1
ATOM 673 C CA . MET A 1 84 ? -7.139 -0.899 4.920 1.00 94.50 84 MET A CA 1
ATOM 674 C C . MET A 1 84 ? -7.309 -1.274 3.443 1.00 94.50 84 MET A C 1
ATOM 676 O O . MET A 1 84 ? -6.382 -1.789 2.815 1.00 94.50 84 MET A O 1
ATOM 680 N N . ARG A 1 85 ? -8.450 -0.913 2.846 1.00 95.19 85 ARG A N 1
ATOM 681 C CA . ARG A 1 85 ? -8.723 -1.113 1.418 1.00 95.19 85 ARG A CA 1
ATOM 682 C C . ARG A 1 85 ? -7.714 -0.383 0.528 1.00 95.19 85 ARG A C 1
ATOM 684 O O . ARG A 1 85 ? -7.271 -0.950 -0.470 1.00 95.19 85 ARG A O 1
ATOM 691 N N . ILE A 1 86 ? -7.339 0.855 0.864 1.00 93.62 86 ILE A N 1
ATOM 692 C CA . ILE A 1 86 ? -6.347 1.639 0.108 1.00 93.62 86 ILE A CA 1
ATOM 693 C C . ILE A 1 86 ? -4.960 0.990 0.183 1.00 93.62 86 ILE A C 1
ATOM 695 O O . ILE A 1 86 ? -4.288 0.895 -0.846 1.00 93.62 86 ILE A O 1
ATOM 699 N N . ILE A 1 87 ? -4.534 0.533 1.365 1.00 93.62 87 ILE A N 1
ATOM 700 C CA . ILE A 1 87 ? -3.253 -0.169 1.547 1.00 93.62 87 ILE A CA 1
ATOM 701 C C . ILE A 1 87 ? -3.230 -1.440 0.698 1.00 93.62 87 ILE A C 1
ATOM 703 O O . ILE A 1 87 ? -2.344 -1.584 -0.146 1.00 93.62 87 ILE A O 1
ATOM 707 N N . ARG A 1 88 ? -4.247 -2.301 0.838 1.00 93.75 88 ARG A N 1
ATOM 708 C CA . ARG A 1 88 ? -4.397 -3.518 0.029 1.00 93.75 88 ARG A CA 1
ATOM 709 C C . ARG A 1 88 ? -4.318 -3.216 -1.463 1.00 93.75 88 ARG A C 1
ATOM 711 O O . ARG A 1 88 ? -3.559 -3.843 -2.194 1.00 93.75 88 ARG A O 1
ATOM 718 N N . HIS A 1 89 ? -5.065 -2.207 -1.908 1.00 90.69 89 HIS A N 1
ATOM 719 C CA . HIS A 1 89 ? -5.082 -1.807 -3.307 1.00 90.69 89 HIS A CA 1
ATOM 720 C C . HIS A 1 89 ? -3.690 -1.407 -3.812 1.00 90.69 89 HIS A C 1
ATOM 722 O O . HIS A 1 89 ? -3.300 -1.811 -4.903 1.00 90.69 89 HIS A O 1
ATOM 728 N N . 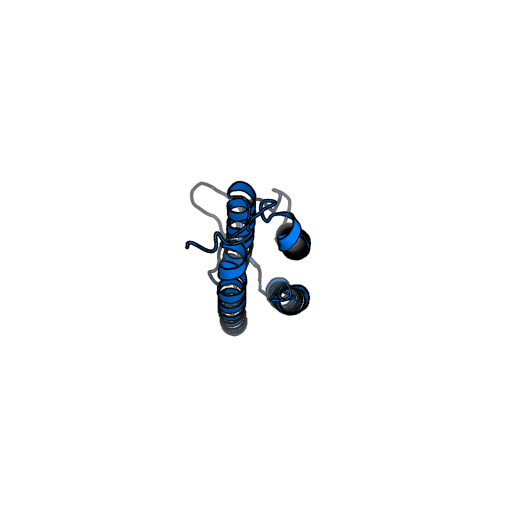LYS A 1 90 ? -2.916 -0.652 -3.024 1.00 90.19 90 LYS A N 1
ATOM 729 C CA . LYS A 1 90 ? -1.544 -0.261 -3.382 1.00 90.19 90 LYS A CA 1
ATOM 730 C C . LYS A 1 90 ? -0.580 -1.450 -3.426 1.00 90.19 90 LYS A C 1
ATOM 732 O O . LYS A 1 90 ? 0.277 -1.474 -4.305 1.00 90.19 90 LYS A O 1
ATOM 737 N N . LEU A 1 91 ? -0.736 -2.440 -2.544 1.00 89.88 91 LEU A N 1
ATOM 738 C CA . LEU A 1 91 ? 0.014 -3.701 -2.628 1.00 89.88 91 LEU A CA 1
ATOM 739 C C . LEU A 1 91 ? -0.312 -4.446 -3.937 1.00 89.88 91 LEU A C 1
ATOM 741 O O . LEU A 1 91 ? 0.596 -4.842 -4.669 1.00 89.88 91 LEU A O 1
ATOM 745 N N . ASP A 1 92 ? -1.601 -4.550 -4.278 1.00 87.56 92 ASP A N 1
ATOM 746 C CA . ASP A 1 92 ? -2.085 -5.213 -5.497 1.00 87.56 92 ASP A CA 1
ATOM 74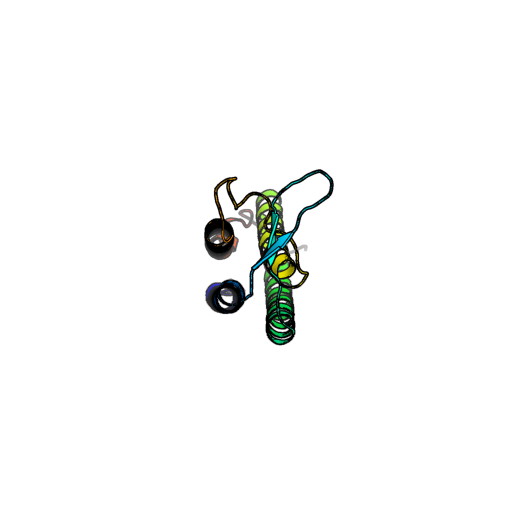7 C C . ASP A 1 92 ? -1.655 -4.505 -6.795 1.00 87.56 92 ASP A C 1
ATOM 749 O O . ASP A 1 92 ? -1.424 -5.165 -7.815 1.00 87.56 92 ASP A O 1
ATOM 753 N N . LEU A 1 93 ? -1.567 -3.167 -6.790 1.00 83.06 93 LEU A N 1
ATOM 754 C CA . LEU A 1 93 ? -1.199 -2.384 -7.976 1.00 83.06 93 LEU A CA 1
ATOM 755 C C . LEU A 1 93 ? 0.184 -2.783 -8.508 1.00 83.06 93 LEU A C 1
ATOM 757 O O . LEU A 1 93 ? 0.350 -2.961 -9.717 1.00 83.06 93 LEU A O 1
ATOM 761 N N . ASN A 1 94 ? 1.145 -3.002 -7.611 1.00 74.94 94 ASN A N 1
ATOM 762 C CA . ASN A 1 94 ? 2.489 -3.427 -7.987 1.00 74.94 94 ASN A CA 1
ATOM 763 C C . ASN A 1 94 ? 2.507 -4.819 -8.619 1.00 74.94 94 ASN A C 1
ATOM 765 O O . ASN A 1 94 ? 3.229 -5.038 -9.587 1.00 74.94 94 ASN A O 1
ATOM 769 N N . GLY A 1 95 ? 1.730 -5.760 -8.073 1.00 72.62 95 GLY A N 1
ATOM 770 C CA . GLY A 1 95 ? 1.786 -7.170 -8.470 1.00 72.62 95 GLY A CA 1
ATOM 771 C C . GLY A 1 95 ? 1.091 -7.478 -9.794 1.00 72.62 95 GLY A C 1
ATOM 772 O O . GLY A 1 95 ? 1.344 -8.516 -10.391 1.00 72.62 95 GLY A O 1
ATOM 773 N N . ARG A 1 96 ? 0.207 -6.594 -10.271 1.00 71.38 96 ARG A N 1
ATOM 774 C CA . ARG A 1 96 ? -0.660 -6.860 -11.435 1.00 71.38 96 ARG A CA 1
ATOM 775 C C . ARG A 1 96 ? -0.326 -6.025 -12.667 1.00 71.38 96 ARG A C 1
ATOM 777 O O . ARG A 1 96 ? -1.195 -5.839 -13.518 1.00 71.38 96 ARG A O 1
ATOM 784 N N . ASN A 1 97 ? 0.896 -5.496 -12.752 1.00 61.53 97 ASN A N 1
ATOM 785 C CA . ASN A 1 97 ? 1.310 -4.597 -13.833 1.00 61.53 97 ASN A CA 1
ATOM 786 C C . ASN A 1 97 ? 0.335 -3.416 -13.996 1.00 61.53 97 ASN A C 1
ATOM 788 O O . ASN A 1 97 ? -0.036 -3.031 -15.109 1.00 61.53 97 ASN A O 1
ATOM 792 N N . ARG A 1 98 ? -0.185 -2.913 -12.866 1.00 69.12 98 ARG A N 1
ATOM 793 C CA . ARG A 1 98 ? -1.164 -1.834 -12.878 1.00 69.12 98 ARG A CA 1
ATOM 794 C C . ARG A 1 98 ? -0.463 -0.493 -12.822 1.00 69.12 98 ARG A C 1
ATOM 796 O O . ARG A 1 98 ? 0.629 -0.319 -12.285 1.00 69.12 98 ARG A O 1
ATOM 803 N N . HIS A 1 99 ? -1.134 0.445 -13.452 1.00 68.06 99 HIS A N 1
ATOM 804 C CA . HIS A 1 99 ? -0.641 1.771 -13.706 1.00 68.06 99 HIS A CA 1
ATOM 805 C C . HIS A 1 99 ? -0.734 2.570 -12.407 1.00 68.06 99 HIS A C 1
ATOM 807 O O . HIS A 1 99 ? -1.724 2.453 -11.682 1.00 68.06 99 HIS A O 1
ATOM 813 N N . PHE A 1 100 ? 0.250 3.415 -12.120 1.00 68.25 100 PHE A N 1
ATOM 814 C CA . PHE A 1 100 ? 0.132 4.395 -11.036 1.00 68.25 100 PHE A CA 1
ATOM 815 C C . PHE A 1 100 ? -0.332 5.751 -11.593 1.00 68.25 100 PHE A C 1
ATOM 817 O O . PHE A 1 100 ? 0.209 6.810 -11.271 1.00 68.25 100 PHE A O 1
ATOM 824 N N . VAL A 1 101 ? -1.363 5.697 -12.450 1.00 57.31 101 VAL A N 1
ATOM 825 C CA . VAL A 1 101 ? -1.964 6.854 -13.131 1.00 57.31 101 VAL A CA 1
ATOM 826 C C . VAL A 1 101 ? -2.283 7.948 -12.117 1.00 57.31 101 VAL A C 1
ATOM 828 O O . VAL A 1 101 ? -2.952 7.705 -11.114 1.00 57.31 101 VAL A O 1
ATOM 831 N N . GLY A 1 102 ? -1.790 9.156 -12.383 1.00 58.03 102 GLY A N 1
ATOM 832 C CA . GLY A 1 102 ? -2.040 10.343 -11.562 1.00 58.03 102 GLY A CA 1
ATOM 833 C C . GLY A 1 102 ? -0.868 10.795 -10.690 1.00 58.03 102 GLY A C 1
ATOM 834 O O . GLY A 1 102 ? -0.931 11.893 -10.144 1.00 58.03 102 GLY A O 1
ATOM 835 N N . TYR A 1 103 ? 0.210 10.011 -10.587 1.00 56.50 103 TYR A N 1
ATOM 836 C CA . TYR A 1 103 ? 1.420 10.425 -9.862 1.00 56.50 103 TYR A CA 1
ATOM 837 C C . TYR A 1 103 ? 2.542 10.943 -10.772 1.00 56.50 103 TYR A C 1
ATOM 839 O O . TYR A 1 103 ? 3.424 11.650 -10.297 1.00 56.50 103 TYR A O 1
ATOM 847 N N . SER A 1 104 ? 2.513 10.632 -12.068 1.00 60.22 104 SER A N 1
ATOM 848 C CA . SER A 1 104 ? 3.475 11.135 -13.053 1.00 60.22 104 SER A CA 1
ATOM 849 C C . SER A 1 104 ? 2.920 12.359 -13.781 1.00 60.22 104 SER A C 1
ATOM 851 O O . SER A 1 104 ? 1.844 12.305 -14.382 1.00 60.22 104 SER A O 1
ATOM 853 N N . GLY A 1 105 ? 3.655 13.469 -13.751 1.00 60.88 105 GLY A N 1
ATOM 854 C CA . GLY A 1 105 ? 3.353 14.630 -14.589 1.00 60.88 105 GLY A CA 1
ATOM 855 C C . GLY A 1 105 ? 3.682 14.368 -16.063 1.00 60.88 105 GLY A C 1
ATOM 856 O O . GLY A 1 105 ? 4.392 13.423 -16.395 1.00 60.88 105 GLY A O 1
ATOM 857 N N . LYS A 1 106 ? 3.239 15.260 -16.961 1.00 61.25 106 LYS A N 1
ATOM 858 C CA . LYS A 1 106 ? 3.586 15.213 -18.402 1.00 61.25 106 LYS A CA 1
ATOM 859 C C . LYS A 1 106 ? 5.103 15.219 -18.682 1.00 61.25 106 LYS A C 1
ATOM 861 O O . LYS A 1 106 ? 5.507 14.864 -19.783 1.00 61.25 106 LYS A O 1
ATOM 866 N N . ASN A 1 107 ? 5.915 15.608 -17.695 1.00 67.88 107 ASN A N 1
ATOM 867 C CA . ASN A 1 107 ? 7.368 15.774 -17.781 1.00 67.88 107 ASN A CA 1
ATOM 868 C C . ASN A 1 107 ? 8.146 14.716 -16.973 1.00 67.88 107 ASN A C 1
ATOM 870 O O . ASN A 1 107 ? 9.217 15.026 -16.466 1.00 67.88 107 ASN A O 1
ATOM 874 N N . ASP A 1 108 ? 7.611 13.505 -16.806 1.00 78.62 108 ASP A N 1
ATOM 875 C CA . ASP A 1 108 ? 8.300 12.395 -16.130 1.00 78.62 108 ASP A CA 1
ATOM 876 C C . ASP A 1 108 ? 8.867 11.430 -17.193 1.00 78.62 108 ASP A C 1
ATOM 878 O O . ASP A 1 108 ? 8.133 10.550 -17.653 1.00 78.62 108 ASP A O 1
ATOM 882 N N . PRO A 1 109 ? 10.100 11.650 -17.703 1.00 79.56 109 PRO A N 1
ATOM 883 C CA . PRO A 1 109 ? 10.629 10.931 -18.865 1.00 79.56 109 PRO A CA 1
ATOM 884 C C . PRO A 1 109 ? 10.976 9.471 -18.568 1.00 79.56 109 PRO A C 1
ATOM 886 O O . PRO A 1 109 ? 11.008 8.666 -19.498 1.00 79.56 109 PRO A O 1
ATOM 889 N N . ASP A 1 110 ? 11.226 9.144 -17.303 1.00 84.62 110 ASP A N 1
ATOM 890 C CA . ASP A 1 110 ? 11.569 7.807 -16.827 1.00 84.62 110 ASP A CA 1
ATOM 891 C C . ASP A 1 110 ? 10.511 7.215 -15.886 1.00 84.62 110 ASP A C 1
ATOM 893 O O . ASP A 1 110 ? 10.519 6.007 -15.684 1.00 84.62 110 ASP A O 1
ATOM 897 N N . GLY A 1 111 ? 9.578 8.023 -15.363 1.00 85.38 111 GLY A N 1
ATOM 898 C CA . GLY A 1 111 ? 8.507 7.586 -14.466 1.00 85.38 111 GLY A CA 1
ATOM 899 C C . GLY A 1 111 ? 8.931 7.489 -12.994 1.00 85.38 111 GLY A C 1
ATOM 900 O O . GLY A 1 111 ? 8.150 7.032 -12.148 1.00 85.38 111 GLY A O 1
ATOM 901 N N . GLU A 1 112 ? 10.167 7.883 -12.666 1.00 87.94 112 GLU A N 1
ATOM 902 C CA . GLU A 1 112 ? 10.713 7.825 -11.306 1.00 87.94 112 GLU A CA 1
ATOM 903 C C . GLU A 1 112 ? 10.024 8.826 -10.378 1.00 87.94 112 GLU A C 1
ATOM 905 O O . GLU A 1 112 ? 9.811 8.542 -9.194 1.00 87.94 112 GLU A O 1
ATOM 910 N N . THR A 1 113 ? 9.597 9.975 -10.912 1.00 87.38 113 THR A N 1
ATOM 911 C CA . THR A 1 113 ? 8.861 10.977 -10.128 1.00 87.38 113 THR A CA 1
ATOM 912 C C . THR A 1 113 ? 7.528 10.402 -9.655 1.00 87.38 113 THR A C 1
ATOM 914 O O . THR A 1 113 ? 7.185 10.474 -8.470 1.00 87.38 113 THR A O 1
ATOM 917 N N . GLY A 1 114 ? 6.789 9.756 -10.557 1.00 85.94 114 GLY A N 1
ATOM 918 C CA . GLY A 1 114 ? 5.536 9.100 -10.215 1.00 85.94 114 GLY A CA 1
ATOM 919 C C . GLY A 1 114 ? 5.726 7.909 -9.274 1.00 85.94 114 GLY A C 1
ATOM 920 O O . GLY A 1 114 ? 4.939 7.759 -8.335 1.00 85.94 114 GLY A O 1
ATOM 921 N N . ARG A 1 115 ? 6.809 7.130 -9.423 1.00 88.19 115 ARG A N 1
ATOM 922 C CA . ARG A 1 115 ? 7.174 6.084 -8.451 1.00 88.19 115 ARG A CA 1
ATOM 923 C C . ARG A 1 115 ? 7.398 6.672 -7.059 1.00 88.19 115 ARG A C 1
ATOM 925 O O . ARG A 1 115 ? 6.843 6.163 -6.084 1.00 88.19 115 ARG A O 1
ATOM 932 N N . ALA A 1 116 ? 8.167 7.754 -6.949 1.00 89.69 116 ALA A N 1
ATOM 933 C CA . ALA A 1 116 ? 8.436 8.418 -5.676 1.00 89.69 116 ALA A CA 1
ATOM 934 C C . ALA A 1 116 ? 7.149 8.938 -5.014 1.00 89.69 116 ALA A C 1
ATOM 936 O O . ALA A 1 116 ? 6.932 8.734 -3.817 1.00 89.69 116 ALA A O 1
ATOM 937 N N . HIS A 1 117 ? 6.249 9.549 -5.786 1.00 89.31 117 HIS A N 1
ATOM 938 C CA . HIS A 1 117 ? 4.954 10.007 -5.283 1.00 89.31 117 HIS A CA 1
ATOM 939 C C . HIS A 1 117 ? 4.039 8.861 -4.841 1.00 89.31 117 HIS A C 1
ATOM 941 O O . HIS A 1 117 ? 3.349 8.979 -3.821 1.00 89.31 117 HIS A O 1
ATOM 947 N N . PHE A 1 118 ? 4.050 7.748 -5.571 1.00 89.56 118 PHE A N 1
ATOM 948 C CA . PHE A 1 118 ? 3.308 6.548 -5.214 1.00 89.56 118 PHE A CA 1
ATOM 949 C C . PHE A 1 118 ? 3.813 5.935 -3.896 1.00 89.56 118 PHE A C 1
ATOM 951 O O . PHE A 1 118 ? 3.004 5.674 -2.999 1.00 89.56 118 PHE A O 1
ATOM 958 N N . LEU A 1 119 ? 5.138 5.812 -3.735 1.00 91.88 119 LEU A N 1
ATOM 959 C CA . LEU A 1 119 ? 5.793 5.398 -2.487 1.00 91.88 119 LEU A CA 1
ATOM 960 C C . LEU A 1 119 ? 5.396 6.310 -1.318 1.00 91.88 119 LEU A C 1
ATOM 962 O O . LEU A 1 119 ? 4.871 5.837 -0.311 1.00 91.88 119 LEU A O 1
ATOM 966 N N . ALA A 1 120 ? 5.552 7.626 -1.484 1.00 92.44 120 ALA A N 1
ATOM 967 C CA . ALA A 1 120 ? 5.203 8.604 -0.456 1.00 92.44 120 ALA A CA 1
ATOM 968 C C . ALA A 1 120 ? 3.704 8.572 -0.106 1.00 92.44 120 ALA A C 1
ATOM 970 O O . ALA A 1 120 ? 3.309 8.829 1.032 1.00 92.44 120 ALA A O 1
ATOM 971 N N . SER A 1 121 ? 2.838 8.264 -1.077 1.00 92.94 121 SER A N 1
ATOM 972 C CA . SER A 1 121 ? 1.408 8.104 -0.823 1.00 92.94 121 SER A CA 1
ATOM 973 C C . SER A 1 121 ? 1.112 6.889 0.051 1.00 92.94 121 SER A C 1
ATOM 975 O O . SER A 1 121 ? 0.225 6.997 0.890 1.00 92.94 121 SER A O 1
ATOM 977 N N . MET A 1 122 ? 1.807 5.766 -0.135 1.00 93.50 122 MET A N 1
ATOM 978 C CA . MET A 1 122 ? 1.656 4.595 0.733 1.00 93.50 122 MET A CA 1
ATOM 979 C C . MET A 1 122 ? 2.134 4.892 2.155 1.00 93.50 122 MET A C 1
ATOM 981 O O . MET A 1 122 ? 1.423 4.586 3.106 1.00 93.50 122 MET A O 1
ATOM 985 N N . GLU A 1 123 ? 3.289 5.548 2.306 1.00 94.38 123 GLU A N 1
ATOM 986 C CA . GLU A 1 123 ? 3.833 5.923 3.619 1.00 94.38 123 GLU A CA 1
ATOM 987 C C . GLU A 1 123 ? 2.856 6.804 4.408 1.00 94.38 123 GLU A C 1
ATOM 989 O O . GLU A 1 123 ? 2.581 6.530 5.576 1.00 94.38 123 GLU A O 1
ATOM 994 N N . ARG A 1 124 ? 2.253 7.814 3.763 1.00 95.00 124 ARG A N 1
ATOM 995 C CA . ARG A 1 124 ? 1.219 8.649 4.401 1.00 95.00 124 ARG A CA 1
ATOM 996 C C . ARG A 1 124 ? -0.005 7.835 4.818 1.00 95.00 124 ARG A C 1
ATOM 998 O O . ARG A 1 124 ? -0.521 8.043 5.914 1.00 95.00 124 ARG A O 1
ATOM 1005 N N . THR A 1 125 ? -0.466 6.913 3.971 1.00 95.00 125 THR A N 1
ATOM 1006 C CA . THR A 1 125 ? -1.601 6.036 4.294 1.00 95.00 125 THR A CA 1
ATOM 1007 C C . THR A 1 125 ? -1.279 5.116 5.477 1.00 95.00 125 THR A C 1
ATOM 1009 O O . THR A 1 125 ? -2.089 5.007 6.395 1.00 95.00 125 THR A O 1
ATOM 1012 N N . ALA A 1 126 ? -0.086 4.519 5.513 1.00 94.06 126 ALA A N 1
ATOM 1013 C CA . ALA A 1 126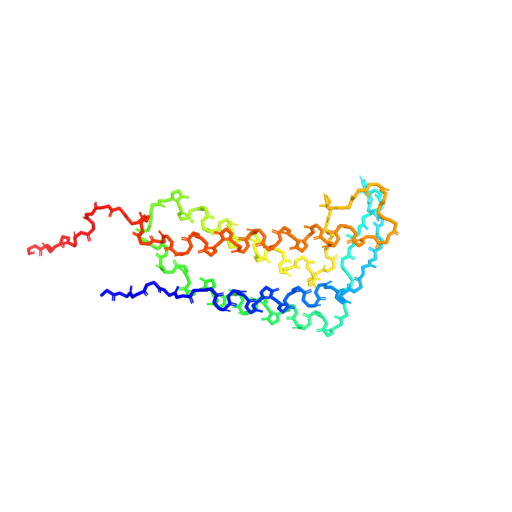 ? 0.365 3.677 6.619 1.00 94.06 126 ALA A CA 1
ATOM 1014 C C . ALA A 1 126 ? 0.490 4.469 7.931 1.00 94.06 126 ALA A C 1
ATOM 1016 O O . ALA A 1 126 ? 0.014 4.029 8.972 1.00 94.06 126 ALA A O 1
ATOM 1017 N N . GLN A 1 127 ? 1.044 5.684 7.887 1.00 92.94 127 GLN A N 1
ATOM 1018 C CA . GLN A 1 127 ? 1.104 6.572 9.052 1.00 92.94 127 GLN A CA 1
ATOM 1019 C C . GLN A 1 127 ? -0.281 6.954 9.575 1.00 92.94 127 GLN A C 1
ATOM 1021 O O . GLN A 1 127 ? -0.483 7.013 10.790 1.00 92.94 127 GLN A O 1
ATOM 1026 N N . HIS A 1 128 ? -1.244 7.205 8.682 1.00 93.31 128 HIS A N 1
ATOM 1027 C CA . HIS A 1 128 ? -2.635 7.438 9.078 1.00 93.31 128 HIS A CA 1
ATOM 1028 C C . HIS A 1 128 ? -3.204 6.203 9.778 1.00 93.31 128 HIS A C 1
ATOM 1030 O O . HIS A 1 128 ? -3.786 6.325 10.855 1.00 93.31 128 HIS A O 1
ATOM 1036 N N . PHE A 1 129 ? -2.977 5.016 9.216 1.00 92.56 129 PHE A N 1
ATOM 1037 C CA . PHE A 1 129 ? -3.427 3.761 9.807 1.00 92.56 129 PHE A CA 1
ATOM 1038 C C . PHE A 1 129 ? -2.856 3.521 11.209 1.00 92.56 129 PHE A C 1
ATOM 1040 O O . PHE A 1 129 ? -3.609 3.180 12.120 1.00 92.56 129 PHE A O 1
ATOM 1047 N N . MET A 1 130 ? -1.556 3.755 11.412 1.00 90.62 130 MET A N 1
ATOM 1048 C CA . MET A 1 130 ? -0.915 3.620 12.726 1.00 90.62 130 MET A CA 1
ATOM 1049 C C . MET A 1 130 ? -1.540 4.569 13.753 1.00 90.62 130 MET A C 1
ATOM 1051 O O . MET A 1 130 ? -1.928 4.141 14.837 1.00 90.62 130 MET A O 1
ATOM 1055 N N . LYS A 1 131 ? -1.721 5.848 13.395 1.00 89.06 131 LYS A N 1
ATOM 1056 C CA . LYS A 1 131 ? -2.353 6.843 14.281 1.00 89.06 131 LYS A CA 1
ATOM 1057 C C . LYS A 1 131 ? -3.775 6.450 14.673 1.00 89.06 131 LYS A C 1
ATOM 1059 O O . LYS A 1 131 ? -4.150 6.580 15.838 1.00 89.06 131 LYS A O 1
ATOM 1064 N N . LEU A 1 132 ? -4.559 5.973 13.706 1.00 87.25 132 LEU A N 1
ATOM 1065 C CA . LEU A 1 132 ? -5.903 5.480 13.975 1.00 87.25 132 LEU A CA 1
ATOM 1066 C C . LEU A 1 132 ? -5.867 4.269 14.905 1.00 87.25 132 LEU A C 1
ATOM 1068 O O . LEU A 1 132 ? -6.596 4.261 15.893 1.00 87.25 132 LEU A O 1
ATOM 1072 N N . SER A 1 133 ? -5.002 3.293 14.626 1.00 85.56 133 SER A N 1
ATOM 1073 C CA . SER A 1 133 ? -4.895 2.042 15.388 1.00 85.56 133 SER A CA 1
ATOM 1074 C C . SER A 1 133 ? -4.546 2.286 16.857 1.00 85.56 133 SER A C 1
ATOM 1076 O O . SER A 1 133 ? -5.196 1.740 17.744 1.00 85.56 133 SER A O 1
ATOM 1078 N N . LEU A 1 134 ? -3.621 3.211 17.131 1.00 84.69 134 LEU A N 1
ATOM 1079 C CA . LEU A 1 134 ? -3.288 3.643 18.497 1.00 84.69 134 LEU A CA 1
ATOM 1080 C C . LEU A 1 134 ? -4.453 4.337 19.224 1.00 84.69 134 LEU A C 1
ATOM 1082 O O . LEU A 1 134 ? -4.433 4.466 20.445 1.00 84.69 134 LEU A O 1
ATOM 1086 N N . SER A 1 135 ? -5.474 4.779 18.487 1.00 83.31 135 SER A N 1
ATOM 1087 C CA . SER A 1 135 ? -6.631 5.504 19.015 1.00 83.31 135 SER A CA 1
ATOM 1088 C C . SER A 1 135 ? -7.904 4.645 19.099 1.00 83.31 135 SER A C 1
ATOM 1090 O O . SER A 1 135 ? -8.947 5.174 19.482 1.00 83.31 135 SER A O 1
ATOM 1092 N N . ILE A 1 136 ? -7.857 3.339 18.783 1.00 82.31 136 ILE A N 1
ATOM 1093 C CA . ILE A 1 136 ? -9.042 2.449 18.731 1.00 82.31 136 ILE A CA 1
ATOM 1094 C C . ILE A 1 136 ? -9.877 2.514 20.010 1.00 82.31 136 ILE A C 1
ATOM 1096 O O . ILE A 1 136 ? -11.100 2.659 19.945 1.00 82.31 136 ILE A O 1
ATOM 1100 N N . ASP A 1 137 ? -9.230 2.452 21.172 1.00 80.00 137 ASP A N 1
ATOM 1101 C CA . ASP A 1 137 ? -9.929 2.467 22.458 1.00 80.00 137 ASP A CA 1
ATOM 1102 C C . ASP A 1 137 ? -10.675 3.779 22.716 1.00 80.00 137 ASP A C 1
ATOM 1104 O O . ASP A 1 137 ? -11.742 3.769 23.327 1.00 80.00 137 ASP A O 1
ATOM 1108 N N . THR A 1 138 ? -10.175 4.896 22.183 1.00 83.38 138 THR A N 1
ATOM 1109 C CA . THR A 1 138 ? -10.826 6.212 22.297 1.00 83.38 138 THR A CA 1
ATOM 1110 C C . THR A 1 138 ? -12.088 6.327 21.440 1.00 83.38 138 THR A C 1
ATOM 1112 O O . THR A 1 138 ? -12.915 7.206 21.672 1.00 83.38 138 THR A O 1
ATOM 1115 N N . PHE A 1 139 ? -12.261 5.434 20.459 1.00 82.75 139 PHE A N 1
ATOM 1116 C CA . PHE A 1 139 ? -13.415 5.411 19.560 1.00 82.75 139 PHE A CA 1
ATOM 1117 C C . PHE A 1 139 ? -14.519 4.461 20.020 1.00 82.75 139 PHE A C 1
ATOM 1119 O O . PHE A 1 139 ? -15.521 4.313 19.317 1.00 82.75 139 PHE A O 1
ATOM 1126 N N . LYS A 1 140 ? -14.360 3.805 21.172 1.00 81.19 140 LYS A N 1
ATOM 1127 C CA . LYS A 1 140 ? -15.429 3.015 21.784 1.00 81.19 140 LYS A CA 1
ATOM 1128 C C . LYS A 1 140 ? -16.428 3.965 22.459 1.00 81.19 140 LYS A C 1
ATOM 1130 O O . LYS A 1 140 ? -16.009 4.905 23.135 1.00 81.19 140 LYS A O 1
ATOM 1135 N N . PRO A 1 141 ? -17.746 3.763 22.287 1.00 75.69 141 PRO A N 1
ATOM 1136 C CA . PRO A 1 141 ? -18.737 4.604 22.942 1.00 75.69 141 PRO A CA 1
ATOM 1137 C C . PRO A 1 141 ? -18.600 4.508 24.476 1.00 75.69 141 PRO A C 1
ATOM 1139 O O . PRO A 1 141 ? -18.429 3.404 25.007 1.00 75.69 141 PRO A O 1
ATOM 1142 N N . PRO A 1 142 ? -18.679 5.633 25.211 1.00 63.97 142 PRO A N 1
ATOM 1143 C CA . PRO A 1 142 ? -18.642 5.610 26.668 1.00 63.97 142 PRO A CA 1
ATOM 1144 C C . PRO A 1 142 ? -19.882 4.875 27.200 1.00 63.97 142 PRO A C 1
ATOM 1146 O O . PRO A 1 142 ? -21.008 5.234 26.866 1.00 63.97 142 PRO A O 1
ATOM 1149 N N . GLY A 1 143 ? -19.682 3.841 28.024 1.00 58.09 143 GLY A N 1
ATOM 1150 C CA . GLY A 1 143 ? -20.781 3.139 28.704 1.00 58.09 143 GLY A CA 1
ATOM 1151 C C . GLY A 1 143 ? -21.204 1.787 28.122 1.00 58.09 143 GLY A C 1
ATOM 1152 O O . GLY A 1 143 ? -22.297 1.321 28.424 1.00 58.09 143 GLY A O 1
ATOM 1153 N N . GLY A 1 144 ? -20.345 1.097 27.367 1.00 51.50 144 GLY A N 1
ATOM 1154 C CA . GLY A 1 144 ? -20.503 -0.338 27.092 1.00 51.50 144 GLY A CA 1
ATOM 1155 C C . GLY A 1 144 ? -20.290 -1.221 28.332 1.00 51.50 144 GLY A C 1
ATOM 1156 O O . GLY A 1 144 ? -19.592 -2.227 28.254 1.00 51.50 144 GLY A O 1
ATOM 1157 N N . THR A 1 145 ? -20.821 -0.844 29.499 1.00 47.16 145 THR A N 1
ATOM 1158 C CA . THR A 1 145 ? -20.986 -1.790 30.599 1.00 47.16 145 THR A CA 1
ATOM 1159 C C . THR A 1 145 ? -22.052 -2.777 30.159 1.00 47.16 145 THR A C 1
ATOM 1161 O O . THR A 1 145 ? -23.177 -2.404 29.822 1.00 47.16 145 THR A O 1
ATOM 1164 N N . GLY A 1 146 ? -21.666 -4.050 30.098 1.00 44.31 146 GLY A N 1
ATOM 1165 C CA . GLY A 1 146 ? -22.592 -5.136 29.845 1.00 44.31 146 GLY A CA 1
ATOM 1166 C C . GLY A 1 146 ? -23.817 -4.964 30.732 1.00 44.31 146 GLY A C 1
ATOM 1167 O O . GLY A 1 146 ? -23.705 -4.888 31.954 1.00 44.31 146 GLY A O 1
ATOM 1168 N N . LYS A 1 147 ? -24.989 -4.894 30.102 1.00 40.28 147 LYS A N 1
ATOM 1169 C CA . LYS A 1 147 ? -26.224 -5.267 30.775 1.00 40.28 147 LYS A CA 1
ATOM 1170 C C . LYS A 1 147 ? -26.014 -6.697 31.270 1.00 40.28 147 LYS A C 1
ATOM 1172 O O . LYS A 1 147 ? -26.086 -7.637 30.486 1.00 40.28 147 LYS A O 1
ATOM 1177 N N . THR A 1 148 ? -25.706 -6.859 32.551 1.00 49.53 148 THR A N 1
ATOM 1178 C CA . THR A 1 148 ? -26.035 -8.086 33.266 1.00 49.53 148 THR A CA 1
ATOM 1179 C C . THR A 1 148 ? -27.555 -8.139 33.278 1.00 49.53 148 THR A C 1
ATOM 1181 O O . THR A 1 148 ? -28.195 -7.401 34.029 1.00 49.53 148 THR A O 1
ATOM 1184 N N . SER A 1 149 ? -28.136 -8.899 32.351 1.00 37.00 149 SER A N 1
ATOM 1185 C CA . SER A 1 149 ? -29.560 -9.214 32.427 1.00 37.00 149 SER A CA 1
ATOM 1186 C C . SER A 1 149 ? -29.815 -10.057 33.687 1.00 37.00 149 SER A C 1
ATOM 1188 O O . SER A 1 149 ? -28.948 -10.866 34.029 1.00 37.00 149 SER A O 1
ATOM 1190 N N . PRO A 1 150 ? -30.942 -9.828 34.383 1.00 49.56 150 PRO A N 1
ATOM 1191 C CA . PRO A 1 150 ? -31.344 -10.588 35.564 1.00 49.56 150 PRO A CA 1
ATOM 1192 C C . PRO A 1 150 ? -31.672 -12.050 35.247 1.00 49.56 150 PRO A C 1
ATOM 1194 O O . PRO A 1 150 ? -32.028 -12.341 34.080 1.00 49.56 150 PRO A O 1
#

Radius of gyration: 18.77 Å; Cα contacts (8 Å, |Δi|>4): 156; chains: 1; bounding box: 45×29×61 Å